Protein AF-A0AAV7J486-F1 (afdb_monomer_lite)

Organism: Cotesia glomerata (NCBI:txid32391)

pLDDT: mean 79.17, std 19.46, range [31.44, 98.06]

Radius of gyration: 24.14 Å; chains: 1; bounding box: 65×38×61 Å

Structure (mmCIF, N/CA/C/O backbone):
data_AF-A0AAV7J486-F1
#
_entry.id   AF-A0AAV7J486-F1
#
loop_
_atom_site.group_PDB
_atom_site.id
_atom_site.type_symbol
_atom_site.label_atom_id
_atom_site.label_alt_id
_atom_site.label_comp_id
_atom_site.label_asym_id
_atom_site.label_entity_id
_atom_site.label_seq_id
_atom_site.pdbx_PDB_ins_code
_atom_site.Cartn_x
_atom_site.Cartn_y
_atom_site.Cartn_z
_atom_site.occupancy
_atom_site.B_iso_or_equiv
_atom_site.auth_seq_id
_atom_site.auth_comp_id
_atom_site.auth_asym_id
_atom_site.auth_atom_id
_atom_site.pdbx_PDB_model_num
ATOM 1 N N . MET A 1 1 ? 10.689 -6.286 -22.532 1.00 45.81 1 MET A N 1
ATOM 2 C CA . MET A 1 1 ? 9.751 -7.366 -22.917 1.00 45.81 1 MET A CA 1
ATOM 3 C C . MET A 1 1 ? 9.543 -7.417 -24.429 1.00 45.81 1 MET A C 1
ATOM 5 O O . MET A 1 1 ? 9.968 -8.374 -25.052 1.00 45.81 1 MET A O 1
ATOM 9 N N . VAL A 1 2 ? 9.017 -6.353 -25.036 1.00 49.34 2 VAL A N 1
ATOM 10 C CA . VAL A 1 2 ? 8.688 -6.287 -26.475 1.00 49.34 2 VAL A CA 1
ATOM 11 C C . VAL A 1 2 ? 9.901 -6.436 -27.407 1.00 49.34 2 VAL A C 1
ATOM 13 O O . VAL A 1 2 ? 9.894 -7.271 -28.302 1.00 49.34 2 VAL A O 1
ATOM 16 N N . LYS A 1 3 ? 10.995 -5.711 -27.138 1.00 48.91 3 LYS A N 1
ATOM 17 C CA . LYS A 1 3 ? 12.246 -5.808 -27.917 1.00 48.91 3 LYS A CA 1
ATOM 18 C C . LYS A 1 3 ? 12.881 -7.207 -27.915 1.00 48.91 3 LYS A C 1
ATOM 20 O O . LYS A 1 3 ? 13.601 -7.548 -28.844 1.00 48.91 3 LYS A O 1
ATOM 25 N N . ARG A 1 4 ? 12.616 -8.008 -26.876 1.00 39.09 4 ARG A N 1
ATOM 26 C CA . ARG A 1 4 ? 13.181 -9.353 -26.706 1.00 39.09 4 ARG A CA 1
ATOM 27 C C . ARG A 1 4 ? 12.494 -10.359 -27.630 1.00 39.09 4 ARG A C 1
ATOM 29 O O . ARG A 1 4 ? 13.163 -11.068 -28.363 1.00 39.09 4 ARG A O 1
ATOM 36 N N . ILE A 1 5 ? 11.168 -10.301 -27.706 1.00 49.50 5 ILE A N 1
ATOM 37 C CA . ILE A 1 5 ? 10.374 -11.161 -28.594 1.00 49.50 5 ILE A CA 1
ATOM 38 C C . ILE A 1 5 ? 10.615 -10.816 -30.079 1.00 49.50 5 ILE A C 1
ATOM 40 O O . ILE A 1 5 ? 10.606 -11.704 -30.927 1.00 49.50 5 ILE A O 1
ATOM 44 N N . LYS A 1 6 ? 10.923 -9.547 -30.386 1.00 50.38 6 LYS A N 1
ATOM 45 C CA . LYS A 1 6 ? 11.278 -9.085 -31.739 1.00 50.38 6 LYS A CA 1
ATOM 46 C C . LYS A 1 6 ? 12.654 -9.551 -32.231 1.00 50.38 6 LYS A C 1
ATOM 48 O O . LYS A 1 6 ? 12.885 -9.610 -33.430 1.00 50.38 6 LYS A O 1
ATOM 53 N N . LYS A 1 7 ? 13.579 -9.847 -31.315 1.00 45.91 7 LYS A N 1
ATOM 54 C CA . LYS A 1 7 ? 14.924 -10.333 -31.656 1.00 45.91 7 LYS A CA 1
ATOM 55 C C . LYS A 1 7 ? 14.903 -11.820 -32.021 1.00 45.91 7 LYS A C 1
ATOM 57 O O . LYS A 1 7 ? 15.567 -12.213 -32.970 1.00 45.91 7 LYS A O 1
ATOM 62 N N . ASP A 1 8 ? 14.091 -12.601 -31.309 1.00 43.91 8 ASP A N 1
ATOM 63 C CA . ASP A 1 8 ? 13.901 -14.035 -31.563 1.00 43.91 8 ASP A CA 1
ATOM 64 C C . ASP A 1 8 ? 12.971 -14.295 -32.762 1.00 43.91 8 ASP A C 1
ATOM 66 O O . ASP A 1 8 ? 13.015 -15.357 -33.374 1.00 43.91 8 ASP A O 1
ATOM 70 N N 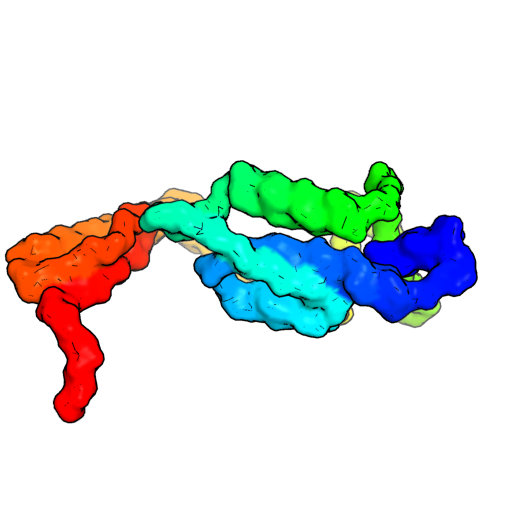. ASN A 1 9 ? 12.148 -13.308 -33.133 1.00 56.88 9 ASN A N 1
ATOM 71 C CA . ASN A 1 9 ? 11.289 -13.341 -34.314 1.00 56.88 9 ASN A CA 1
ATOM 72 C C . ASN A 1 9 ? 11.338 -11.980 -35.045 1.00 56.88 9 ASN A C 1
ATOM 74 O O . ASN A 1 9 ? 10.495 -11.119 -34.768 1.00 56.88 9 ASN A O 1
ATOM 78 N N . PRO A 1 10 ? 12.278 -11.771 -35.994 1.00 59.12 10 PRO A N 1
ATOM 79 C CA . PRO A 1 10 ? 12.516 -10.473 -36.647 1.00 59.12 10 PRO A CA 1
ATOM 80 C C . PRO A 1 10 ? 11.299 -9.900 -37.384 1.00 59.12 10 PRO A C 1
ATOM 82 O O . PRO A 1 10 ? 11.145 -8.685 -37.488 1.00 59.12 10 PRO A O 1
ATOM 85 N N . ASN A 1 11 ? 10.414 -10.783 -37.858 1.00 60.19 11 ASN A N 1
ATOM 86 C CA . ASN A 1 11 ? 9.207 -10.426 -38.607 1.00 60.19 11 ASN A CA 1
ATOM 87 C C . ASN A 1 11 ? 7.998 -10.119 -37.704 1.00 60.19 11 ASN A C 1
ATOM 89 O O . ASN A 1 11 ? 6.930 -9.773 -38.206 1.00 60.19 11 ASN A O 1
ATOM 93 N N . MET A 1 12 ? 8.119 -10.278 -36.381 1.00 55.38 12 MET A N 1
ATOM 94 C CA . MET A 1 12 ? 6.992 -10.108 -35.467 1.00 55.38 12 MET A CA 1
ATOM 95 C C . MET A 1 12 ? 6.812 -8.627 -35.098 1.00 55.38 12 MET A C 1
ATOM 97 O O . MET A 1 12 ? 7.734 -7.963 -34.621 1.00 55.38 12 MET A O 1
ATOM 101 N N . ASN A 1 13 ? 5.608 -8.094 -35.317 1.00 66.25 13 ASN A N 1
ATOM 102 C CA . ASN A 1 13 ? 5.286 -6.702 -34.998 1.00 66.25 13 ASN A CA 1
ATOM 103 C C . ASN A 1 13 ? 5.278 -6.475 -33.467 1.00 66.25 13 ASN A C 1
ATOM 105 O O . ASN A 1 13 ? 4.757 -7.292 -32.711 1.00 66.25 13 ASN A O 1
ATOM 109 N N . GLU A 1 14 ? 5.823 -5.348 -32.993 1.00 63.00 14 GLU A N 1
ATOM 110 C CA . GLU A 1 14 ? 5.830 -4.979 -31.564 1.00 63.00 14 GLU A CA 1
ATOM 111 C C . GLU A 1 14 ? 4.432 -4.850 -30.982 1.00 63.00 14 GLU A C 1
ATOM 113 O O . GLU A 1 14 ? 4.214 -5.177 -29.816 1.00 63.00 14 GLU A O 1
ATOM 118 N N . GLU A 1 15 ? 3.488 -4.388 -31.793 1.00 63.91 15 GLU A N 1
ATOM 119 C CA . GLU A 1 15 ? 2.088 -4.263 -31.402 1.00 63.91 15 GLU A CA 1
ATOM 120 C C . GLU A 1 15 ? 1.469 -5.632 -31.138 1.00 63.91 15 GLU A C 1
ATOM 122 O O . GLU A 1 15 ? 0.797 -5.806 -30.125 1.00 63.91 15 GLU A O 1
ATOM 127 N N . LEU A 1 16 ? 1.801 -6.626 -31.971 1.00 65.12 16 LEU A N 1
ATOM 128 C CA . LEU A 1 16 ? 1.375 -8.015 -31.792 1.00 65.12 16 LEU A CA 1
ATOM 129 C C . LEU A 1 16 ? 1.989 -8.643 -30.535 1.00 65.12 16 LEU A C 1
ATOM 131 O O . LEU A 1 16 ? 1.462 -9.601 -29.989 1.00 65.12 16 LEU A O 1
ATOM 135 N N . ILE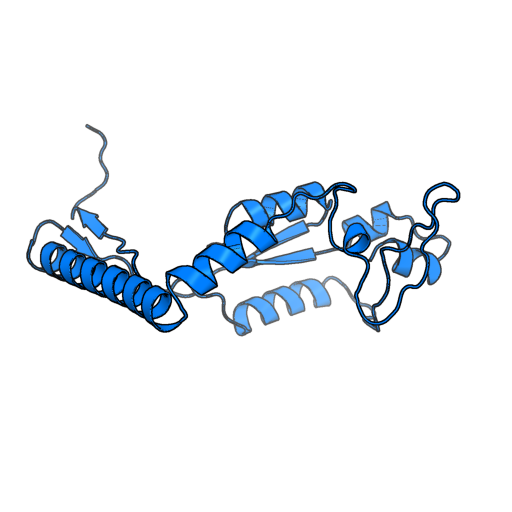 A 1 17 ? 3.126 -8.133 -30.070 1.00 64.44 17 ILE A N 1
ATOM 136 C CA . ILE A 1 17 ? 3.767 -8.602 -28.844 1.00 64.44 17 ILE A CA 1
ATOM 137 C C . ILE A 1 17 ? 3.129 -7.942 -27.622 1.00 64.44 17 ILE A C 1
ATOM 139 O O . ILE A 1 17 ? 2.842 -8.619 -26.642 1.00 64.44 17 ILE A O 1
ATOM 143 N N . LYS A 1 18 ? 2.891 -6.627 -27.664 1.00 64.62 18 LYS A N 1
ATOM 144 C CA . LYS A 1 18 ? 2.221 -5.892 -26.579 1.00 64.62 18 LYS A CA 1
ATOM 145 C C . LYS A 1 18 ? 0.787 -6.364 -26.379 1.00 64.62 18 LYS A C 1
ATOM 147 O O . LYS A 1 18 ? 0.377 -6.561 -25.240 1.00 64.62 18 LYS A O 1
ATOM 152 N N . SER A 1 19 ? 0.071 -6.646 -27.470 1.00 67.19 19 SER A N 1
ATOM 153 C CA . SER A 1 19 ? -1.286 -7.202 -27.427 1.00 67.19 19 SER A CA 1
ATOM 154 C C . SER A 1 19 ? -1.344 -8.569 -26.746 1.00 67.19 19 SER A C 1
ATOM 156 O O . SER A 1 19 ? -2.414 -9.009 -26.336 1.00 67.19 19 SER A O 1
ATOM 158 N N . LYS A 1 20 ? -0.193 -9.242 -26.641 1.00 70.94 20 LYS A N 1
ATOM 159 C CA . LYS A 1 20 ? -0.042 -10.560 -26.041 1.00 70.94 20 LYS A CA 1
ATOM 160 C C . LYS A 1 20 ? 0.293 -10.548 -24.552 1.00 70.94 20 LYS A C 1
ATOM 162 O O . LYS A 1 20 ? 0.307 -11.597 -23.917 1.00 70.94 20 LYS A O 1
ATOM 167 N N . LEU A 1 21 ? 0.563 -9.377 -23.985 1.00 75.00 21 LEU A N 1
ATOM 168 C CA . LEU A 1 21 ? 0.942 -9.252 -22.588 1.00 75.00 21 LEU A CA 1
ATOM 169 C C . LEU A 1 21 ? -0.284 -9.122 -21.694 1.00 75.00 21 LEU A C 1
ATOM 171 O O . LEU A 1 21 ? -1.086 -8.195 -21.839 1.00 75.00 21 LEU A O 1
ATOM 175 N N . VAL A 1 22 ? -0.365 -10.022 -20.720 1.00 82.06 22 VAL A N 1
ATOM 176 C CA . VAL A 1 22 ? -1.347 -9.977 -19.642 1.00 82.06 22 VAL A CA 1
ATOM 177 C C . VAL A 1 22 ? -0.607 -9.844 -18.318 1.00 82.06 22 VAL A C 1
ATOM 179 O O . VAL A 1 22 ? 0.399 -10.511 -18.081 1.00 82.06 22 VAL A O 1
ATOM 182 N N . ALA A 1 23 ? -1.098 -8.958 -17.463 1.00 85.62 23 ALA A N 1
ATOM 183 C CA . ALA A 1 23 ? -0.662 -8.819 -16.086 1.00 85.62 23 ALA A CA 1
ATOM 184 C C . ALA A 1 23 ? -1.862 -8.985 -15.152 1.00 85.62 23 ALA A C 1
ATOM 186 O O . ALA A 1 23 ? -2.985 -8.597 -15.476 1.00 85.62 23 ALA A O 1
ATOM 187 N N . TYR A 1 24 ? -1.608 -9.565 -13.984 1.00 88.62 24 TYR A N 1
ATOM 188 C CA . TYR A 1 24 ? -2.632 -9.919 -13.009 1.00 88.62 24 TYR A CA 1
ATOM 189 C C . TYR A 1 24 ? -2.431 -9.117 -11.736 1.00 88.62 24 TYR A C 1
ATOM 191 O O . TYR A 1 24 ? -1.302 -8.852 -11.318 1.00 88.62 24 TYR A O 1
ATOM 199 N N . THR A 1 25 ? -3.529 -8.734 -11.104 1.00 93.25 25 THR A N 1
ATOM 200 C CA . THR A 1 25 ? -3.502 -8.026 -9.831 1.00 93.25 25 THR A CA 1
ATOM 201 C C . THR A 1 25 ? -4.772 -8.309 -9.037 1.00 93.25 25 THR A C 1
ATOM 203 O O . THR A 1 25 ? -5.741 -8.830 -9.580 1.00 93.25 25 THR A O 1
ATOM 206 N N . SER A 1 26 ? -4.773 -7.998 -7.743 1.00 95.50 26 SER A N 1
ATOM 207 C CA . SER A 1 26 ? -5.962 -8.144 -6.898 1.00 95.50 26 SER A CA 1
ATOM 208 C C . SER A 1 26 ? -7.015 -7.100 -7.271 1.00 95.50 26 SER A C 1
ATOM 210 O O . SER A 1 26 ? -6.655 -5.953 -7.540 1.00 95.50 26 SER A O 1
ATOM 212 N N . SER A 1 27 ? -8.299 -7.456 -7.211 1.00 93.81 27 SER A N 1
ATOM 213 C CA . SER A 1 27 ? -9.422 -6.515 -7.328 1.00 93.81 27 SER A CA 1
ATOM 214 C C . SER A 1 27 ? -9.433 -5.419 -6.254 1.00 93.81 27 SER A C 1
ATOM 216 O O . SER A 1 27 ? -10.088 -4.401 -6.437 1.00 93.81 27 SER A O 1
ATOM 218 N N . GLN A 1 28 ? -8.680 -5.596 -5.165 1.00 93.75 28 GLN A N 1
ATOM 219 C CA . GLN A 1 28 ? -8.499 -4.614 -4.087 1.00 93.75 28 GLN A CA 1
ATOM 220 C C . GLN A 1 28 ? -7.241 -3.746 -4.265 1.00 93.75 28 GLN A C 1
ATOM 222 O O . GLN A 1 28 ? -6.851 -2.999 -3.366 1.00 93.75 28 GLN A O 1
ATOM 227 N N . SER A 1 29 ? -6.546 -3.866 -5.399 1.00 93.00 29 SER A N 1
ATOM 228 C CA . SER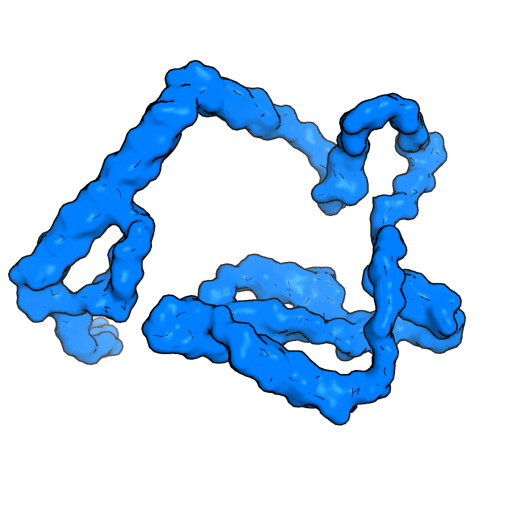 A 1 29 ? -5.316 -3.112 -5.645 1.00 93.00 29 SER A CA 1
ATOM 229 C C . SER A 1 29 ? -5.606 -1.640 -5.912 1.00 93.00 29 SER A C 1
ATOM 231 O O . SER A 1 29 ? -6.657 -1.262 -6.419 1.00 93.00 29 SER A O 1
ATOM 233 N N . ASN A 1 30 ? -4.636 -0.780 -5.602 1.00 94.62 30 ASN A N 1
ATOM 234 C CA . ASN A 1 30 ? -4.756 0.644 -5.893 1.00 94.62 30 ASN A CA 1
ATOM 235 C C . ASN A 1 30 ? -4.880 0.881 -7.411 1.00 94.62 30 ASN A C 1
ATOM 237 O O . ASN A 1 30 ? -4.141 0.288 -8.197 1.00 94.62 30 ASN A O 1
ATOM 241 N N . SER A 1 31 ? -5.726 1.839 -7.801 1.00 94.38 31 SER A N 1
ATOM 242 C CA . SER A 1 31 ? -5.884 2.332 -9.181 1.00 94.38 31 SER A CA 1
ATOM 243 C C . SER A 1 31 ? -4.571 2.655 -9.919 1.00 94.38 31 SER A C 1
ATOM 245 O O . SER A 1 31 ? -4.531 2.658 -11.150 1.00 94.38 31 SER A O 1
ATOM 247 N N . SER A 1 32 ? -3.475 2.933 -9.201 1.00 93.19 32 SER A N 1
ATOM 248 C CA . SER A 1 32 ? -2.148 3.129 -9.795 1.00 93.19 32 SER A CA 1
ATOM 249 C C . SER A 1 32 ? -1.672 1.923 -10.609 1.00 93.19 32 SER A C 1
ATOM 251 O O . SER A 1 32 ? -0.962 2.105 -11.597 1.00 93.19 32 SER A O 1
ATOM 253 N N . VAL A 1 33 ? -2.090 0.711 -10.240 1.00 90.25 33 VAL A N 1
ATOM 254 C CA . VAL A 1 33 ? -1.736 -0.531 -10.934 1.00 90.25 33 VAL A CA 1
ATOM 255 C C . VAL A 1 33 ? -2.440 -0.621 -12.289 1.00 90.25 33 VAL A C 1
ATOM 257 O O . VAL A 1 33 ? -1.804 -0.926 -13.297 1.00 90.25 33 VAL A O 1
ATOM 260 N N . GLU A 1 34 ? -3.724 -0.270 -12.351 1.00 87.94 34 GLU A N 1
ATOM 261 C CA . GLU A 1 34 ? -4.471 -0.201 -13.612 1.00 87.94 34 GLU A CA 1
ATOM 262 C C . GLU A 1 34 ? -3.919 0.889 -14.535 1.00 87.94 34 GLU A C 1
ATOM 264 O O . GLU A 1 34 ? -3.698 0.653 -15.725 1.00 87.94 34 GLU A O 1
ATOM 269 N N . LYS A 1 35 ? -3.596 2.062 -13.973 1.00 89.94 35 LYS A N 1
ATOM 270 C CA . LYS A 1 35 ? -2.943 3.153 -14.714 1.00 89.94 35 LYS A CA 1
ATOM 271 C C . LYS A 1 35 ? -1.593 2.727 -15.286 1.00 89.94 35 LYS A C 1
ATOM 273 O O . LYS A 1 35 ? -1.274 3.094 -16.414 1.00 89.94 35 LYS A O 1
ATOM 278 N N . ALA A 1 36 ? -0.807 1.949 -14.541 1.00 86.31 36 ALA A N 1
ATOM 279 C CA . ALA A 1 36 ? 0.459 1.414 -15.033 1.00 86.31 36 ALA A CA 1
ATOM 280 C C . ALA A 1 36 ? 0.249 0.469 -16.225 1.00 86.31 36 ALA A C 1
ATOM 282 O O . ALA A 1 36 ? 0.981 0.565 -17.209 1.00 86.31 36 ALA A O 1
ATOM 283 N N . GLY A 1 37 ? -0.777 -0.383 -16.177 1.00 80.62 37 GLY A N 1
ATOM 284 C CA . GLY A 1 37 ? -1.159 -1.232 -17.304 1.00 80.62 37 GLY A CA 1
ATOM 285 C C . GLY A 1 37 ? -1.572 -0.441 -18.541 1.00 80.62 37 GLY A C 1
ATOM 286 O O . GLY A 1 37 ? -1.080 -0.710 -19.636 1.00 80.62 37 GLY A O 1
ATOM 287 N N . PHE A 1 38 ? -2.397 0.592 -18.356 1.00 81.38 38 PHE A N 1
ATOM 288 C CA . PHE A 1 38 ? -2.809 1.496 -19.429 1.00 81.38 38 PHE A CA 1
ATOM 289 C C . PHE A 1 38 ? -1.607 2.197 -20.084 1.00 81.38 38 PHE A C 1
ATOM 291 O O . PHE A 1 38 ? -1.428 2.113 -21.299 1.00 81.38 38 PHE A O 1
ATOM 298 N N . LEU A 1 39 ? -0.730 2.815 -19.283 1.00 82.38 39 LEU A N 1
ATOM 299 C CA . LEU A 1 39 ? 0.491 3.474 -19.769 1.00 82.38 39 LEU A CA 1
ATOM 300 C C . LEU A 1 39 ? 1.474 2.489 -20.420 1.00 82.38 39 LEU A C 1
ATOM 302 O O . LEU A 1 39 ? 2.201 2.855 -21.342 1.00 82.38 39 LEU A O 1
ATOM 306 N N . GLY A 1 40 ? 1.495 1.241 -19.950 1.00 78.19 40 GLY A N 1
ATOM 307 C CA . GLY A 1 40 ? 2.300 0.157 -20.508 1.00 78.19 40 GLY A CA 1
ATOM 308 C C . GLY A 1 40 ? 1.697 -0.508 -21.748 1.00 78.19 40 GLY A C 1
ATOM 309 O O . GLY A 1 40 ? 2.363 -1.354 -22.345 1.00 78.19 40 GLY A O 1
ATOM 310 N N . SER A 1 41 ? 0.466 -0.150 -22.137 1.00 76.62 41 SER A N 1
ATOM 311 C CA . SER A 1 41 ? -0.319 -0.837 -23.175 1.00 76.62 41 SER A CA 1
ATOM 312 C C . SER A 1 41 ? -0.415 -2.351 -22.937 1.00 76.62 41 SER A C 1
ATOM 314 O O . SER A 1 41 ? -0.291 -3.146 -23.867 1.00 76.62 41 SER A O 1
ATOM 316 N N . MET A 1 42 ? -0.589 -2.750 -21.677 1.00 74.88 42 MET A N 1
ATOM 317 C CA . MET A 1 42 ? -0.707 -4.141 -21.243 1.00 74.88 42 MET A CA 1
ATOM 318 C C . MET A 1 42 ? -2.113 -4.403 -20.716 1.00 74.88 42 MET A C 1
ATOM 320 O O . MET A 1 42 ? -2.696 -3.566 -20.022 1.00 74.88 42 MET A O 1
ATOM 324 N N . ARG A 1 43 ? -2.653 -5.589 -21.003 1.00 77.81 43 ARG A N 1
ATOM 325 C CA . ARG A 1 43 ? -3.945 -5.993 -20.453 1.00 77.81 43 ARG A CA 1
ATOM 326 C C . ARG A 1 43 ? -3.789 -6.288 -18.965 1.00 77.81 43 ARG A C 1
ATOM 328 O O . ARG A 1 43 ? -3.068 -7.211 -18.597 1.00 77.81 43 ARG A O 1
ATOM 335 N N . MET A 1 44 ? -4.496 -5.538 -18.126 1.00 83.06 44 MET A N 1
ATOM 336 C CA . MET A 1 44 ? -4.579 -5.806 -16.691 1.00 83.06 44 MET A CA 1
ATOM 337 C C . MET A 1 44 ? -5.828 -6.622 -16.384 1.00 83.06 44 MET A C 1
ATOM 339 O O . MET A 1 44 ? -6.927 -6.247 -16.790 1.00 83.06 44 MET A O 1
ATOM 343 N N . LYS A 1 45 ? -5.664 -7.723 -15.654 1.00 88.12 45 LYS A N 1
ATOM 344 C CA . LYS A 1 45 ? -6.764 -8.519 -15.111 1.00 88.12 45 LYS A CA 1
ATOM 345 C C . LYS A 1 45 ? -6.816 -8.375 -13.597 1.00 88.12 45 LYS A C 1
ATOM 347 O O . LYS A 1 45 ? -5.848 -8.684 -12.902 1.00 88.12 45 LYS A O 1
ATOM 352 N N . LEU A 1 46 ? -7.963 -7.912 -13.115 1.00 92.06 46 LEU A N 1
ATOM 353 C CA . LEU A 1 46 ? -8.300 -7.833 -11.699 1.00 92.06 46 LEU A CA 1
ATOM 354 C C . LEU A 1 46 ? -8.883 -9.182 -11.276 1.00 92.06 46 LEU A C 1
ATOM 356 O O . LEU A 1 46 ? -9.898 -9.622 -11.812 1.00 92.06 46 LEU A O 1
ATOM 360 N N . LEU A 1 47 ? -8.210 -9.852 -10.351 1.00 94.56 47 LEU A N 1
ATOM 361 C CA . LEU A 1 47 ? -8.586 -11.162 -9.841 1.00 94.56 47 LEU A CA 1
ATOM 362 C C . LEU A 1 47 ? -9.386 -11.025 -8.550 1.00 94.56 47 LEU A C 1
ATOM 364 O O . LEU A 1 47 ? -9.117 -10.139 -7.736 1.00 94.56 47 LEU A O 1
ATOM 368 N N . ALA A 1 48 ? -10.354 -11.920 -8.366 1.00 95.50 48 ALA A N 1
ATOM 369 C CA . ALA A 1 48 ? -11.150 -11.975 -7.151 1.00 95.50 48 ALA A CA 1
ATOM 370 C C . ALA A 1 48 ? -10.274 -12.273 -5.923 1.00 95.50 48 ALA A C 1
ATOM 372 O O . ALA A 1 48 ? -9.242 -12.942 -6.010 1.00 95.50 48 ALA A O 1
ATOM 373 N N . VAL A 1 49 ? -10.706 -11.758 -4.779 1.00 95.00 49 VAL A N 1
ATOM 374 C CA . VAL A 1 49 ? -10.068 -11.961 -3.477 1.00 95.00 49 VAL A CA 1
ATOM 375 C C . VAL A 1 49 ? -10.948 -12.836 -2.597 1.00 95.00 49 VAL A C 1
ATOM 377 O O . VAL A 1 49 ? -12.147 -12.958 -2.846 1.00 95.00 49 VAL A O 1
ATOM 380 N N . ASP A 1 50 ? -10.350 -13.437 -1.573 1.00 93.44 50 ASP A N 1
ATOM 381 C CA . ASP A 1 50 ? -11.100 -14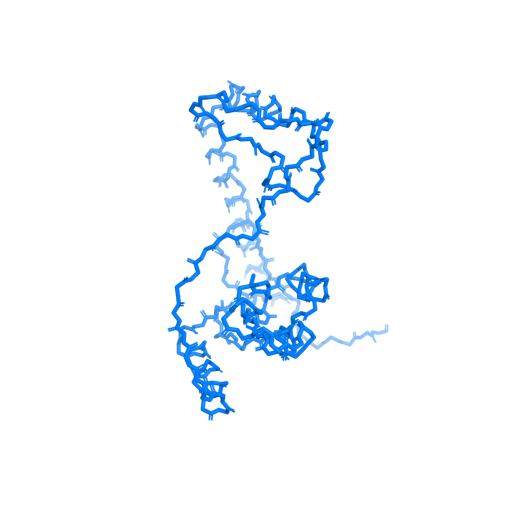.123 -0.525 1.00 93.44 50 ASP A CA 1
ATOM 382 C C . ASP A 1 50 ? -11.857 -13.133 0.386 1.00 93.44 50 ASP A C 1
ATOM 384 O O . ASP A 1 50 ? -11.748 -11.912 0.254 1.00 93.44 50 ASP A O 1
ATOM 388 N N . GLU A 1 51 ? -12.622 -13.665 1.342 1.00 90.25 51 GLU A N 1
ATOM 389 C CA . GLU A 1 51 ? -13.392 -12.879 2.321 1.00 90.25 51 GLU A CA 1
ATOM 390 C C . GLU A 1 51 ? -12.516 -11.965 3.196 1.00 90.25 51 GLU A C 1
ATOM 392 O O . GLU A 1 51 ? -13.002 -10.991 3.766 1.00 90.25 51 GLU A O 1
ATOM 397 N N . LYS A 1 52 ? -11.208 -12.244 3.284 1.00 90.00 52 LYS A N 1
ATOM 398 C CA . LYS A 1 52 ? -10.224 -11.412 3.990 1.00 90.00 52 LYS A CA 1
ATOM 399 C C . LYS A 1 52 ? -9.592 -10.361 3.078 1.00 90.00 52 LYS A C 1
ATOM 401 O O . LYS A 1 52 ? -8.571 -9.770 3.435 1.00 90.00 52 LYS A O 1
ATOM 406 N N . CYS A 1 53 ? -10.171 -10.139 1.899 1.00 90.56 53 CYS A N 1
ATOM 407 C CA . CYS A 1 53 ? -9.667 -9.239 0.872 1.00 90.56 53 CYS A CA 1
ATOM 408 C C . CYS A 1 53 ? -8.249 -9.598 0.384 1.00 90.56 53 CYS A C 1
ATOM 410 O O . CYS A 1 53 ? -7.506 -8.729 -0.078 1.00 90.56 53 CYS A O 1
ATOM 412 N N . SER A 1 54 ? -7.857 -10.875 0.465 1.00 93.12 54 SER A N 1
ATOM 413 C CA . SER A 1 54 ? -6.546 -11.370 0.048 1.00 93.12 54 SER A CA 1
ATOM 414 C C . SER A 1 54 ? -6.622 -12.137 -1.272 1.00 93.12 54 SER A C 1
ATOM 416 O O . SER A 1 54 ? -7.486 -12.991 -1.474 1.00 93.12 54 SER A O 1
ATOM 418 N N . LEU A 1 55 ? -5.691 -11.865 -2.189 1.00 94.19 55 LEU A N 1
ATOM 419 C CA . LEU A 1 55 ? -5.566 -12.640 -3.425 1.00 94.19 55 LEU A CA 1
ATOM 420 C C . LEU A 1 55 ? -4.840 -13.957 -3.142 1.00 94.19 55 LEU A C 1
ATOM 422 O O . LEU A 1 55 ? -3.747 -13.966 -2.572 1.00 94.19 55 LEU A O 1
ATOM 426 N N . ARG A 1 56 ? -5.427 -15.074 -3.575 1.00 95.12 56 ARG A N 1
ATOM 427 C CA . ARG A 1 56 ? -4.895 -16.415 -3.318 1.00 95.12 56 ARG A CA 1
ATOM 428 C C . ARG A 1 56 ? -4.183 -16.996 -4.529 1.00 95.12 56 ARG A C 1
ATOM 430 O O . ARG A 1 56 ? -4.553 -16.751 -5.673 1.00 95.12 56 ARG A O 1
ATOM 437 N N . GLY A 1 57 ? -3.171 -17.819 -4.244 1.00 91.75 57 GLY A N 1
ATOM 438 C CA . GLY A 1 57 ? -2.383 -18.501 -5.269 1.00 91.75 57 GLY A CA 1
ATOM 439 C C . GLY A 1 57 ? -3.228 -19.385 -6.187 1.00 91.75 57 GLY A C 1
ATOM 440 O O . GLY A 1 57 ? -2.970 -19.395 -7.379 1.00 91.75 57 GLY A O 1
ATOM 441 N N . ALA A 1 58 ? -4.268 -20.043 -5.663 1.00 92.00 58 ALA A N 1
ATOM 442 C CA . ALA A 1 58 ? -5.187 -20.854 -6.467 1.00 92.00 58 ALA A CA 1
ATOM 443 C C . ALA A 1 58 ? -5.925 -20.017 -7.527 1.00 92.00 58 ALA A C 1
ATOM 445 O O . ALA A 1 58 ? -5.909 -20.371 -8.697 1.00 92.00 58 ALA A O 1
ATOM 446 N N . THR A 1 59 ? -6.476 -18.861 -7.142 1.00 92.06 59 THR A N 1
ATOM 447 C CA . THR A 1 59 ? -7.156 -17.933 -8.063 1.00 92.06 59 THR A CA 1
ATOM 448 C C . THR A 1 59 ? -6.207 -17.377 -9.123 1.00 92.06 59 THR A C 1
ATOM 450 O O . THR A 1 59 ? -6.583 -17.207 -10.281 1.00 92.06 59 THR A O 1
ATOM 453 N N . LEU A 1 60 ? -4.961 -17.085 -8.737 1.00 89.88 60 LEU A N 1
ATOM 454 C CA . LEU A 1 60 ? -3.936 -16.650 -9.682 1.00 89.88 60 LEU A CA 1
ATOM 455 C C . LEU A 1 60 ? -3.538 -17.776 -10.642 1.00 89.88 60 LEU A C 1
ATOM 457 O O . LEU A 1 60 ? -3.408 -17.525 -11.836 1.00 89.88 60 LEU A O 1
ATOM 461 N N . LEU A 1 61 ? -3.350 -18.991 -10.129 1.00 86.31 61 LEU A N 1
ATOM 462 C CA . LEU A 1 61 ? -2.983 -20.157 -10.923 1.00 86.31 61 LEU A CA 1
ATOM 463 C C . LEU A 1 61 ? -4.073 -20.480 -11.942 1.00 86.31 61 LEU A C 1
ATOM 465 O O . LEU A 1 61 ? -3.762 -20.566 -13.118 1.00 86.31 61 LEU A O 1
ATOM 469 N N . GLU A 1 62 ? -5.336 -20.536 -11.522 1.00 89.75 62 GLU A N 1
ATOM 470 C CA . GLU A 1 62 ? -6.479 -20.761 -12.412 1.00 89.75 62 GLU A CA 1
ATOM 471 C C . GLU A 1 62 ? -6.556 -19.694 -13.515 1.00 89.75 62 GLU A C 1
ATOM 473 O O . GLU A 1 62 ? -6.771 -20.005 -14.686 1.00 89.75 62 GLU A O 1
ATOM 478 N N . ALA A 1 63 ? -6.334 -18.419 -13.171 1.00 86.75 63 ALA A N 1
ATOM 479 C CA . ALA A 1 63 ? -6.317 -17.340 -14.154 1.00 86.75 63 ALA A CA 1
ATOM 480 C C . ALA A 1 63 ? -5.164 -17.485 -15.160 1.00 86.75 63 ALA A C 1
ATOM 482 O O . ALA A 1 63 ? -5.361 -17.241 -16.351 1.00 86.75 63 ALA A O 1
ATOM 483 N N . ILE A 1 64 ? -3.983 -17.891 -14.683 1.00 85.12 64 ILE A N 1
ATOM 484 C CA . ILE A 1 64 ? -2.811 -18.155 -15.519 1.00 85.12 64 ILE A CA 1
ATOM 485 C C . ILE A 1 64 ? -3.056 -19.372 -16.409 1.00 85.12 64 ILE A C 1
ATOM 487 O O . ILE A 1 64 ? -2.815 -19.273 -17.602 1.00 85.12 64 ILE A O 1
ATOM 491 N N . GLU A 1 65 ? -3.548 -20.487 -15.873 1.00 85.25 65 GLU A N 1
ATOM 492 C CA . GLU A 1 65 ? -3.856 -21.711 -16.622 1.00 85.25 65 GLU A CA 1
ATOM 493 C C . GLU A 1 65 ? -4.898 -21.440 -17.701 1.00 85.25 65 GLU A C 1
ATOM 495 O O . GLU A 1 65 ? -4.679 -21.778 -18.856 1.00 85.25 65 GLU A O 1
ATOM 500 N N . LYS A 1 66 ? -5.968 -20.709 -17.378 1.00 83.81 66 LYS A N 1
ATOM 501 C CA . LYS A 1 66 ? -6.981 -20.298 -18.356 1.00 83.81 66 LYS A CA 1
ATOM 502 C C . LYS A 1 66 ? -6.401 -19.448 -19.487 1.00 83.81 66 LYS A C 1
ATOM 504 O O . LYS A 1 66 ? -6.813 -19.585 -20.639 1.00 83.81 66 LYS A O 1
ATOM 509 N N . ASP A 1 67 ? -5.471 -18.553 -19.165 1.00 81.38 67 ASP A N 1
ATOM 510 C CA . ASP A 1 67 ? -4.797 -17.737 -20.172 1.00 81.38 67 ASP A CA 1
ATOM 511 C C . ASP A 1 67 ? -3.738 -18.528 -20.947 1.00 81.38 67 ASP A C 1
ATOM 513 O O . ASP A 1 67 ? -3.594 -18.291 -22.140 1.00 81.38 67 ASP A O 1
ATOM 517 N N . LEU A 1 68 ? -3.054 -19.492 -20.328 1.00 75.44 68 LEU A N 1
ATOM 518 C CA . LEU A 1 68 ? -2.080 -20.383 -20.966 1.00 75.44 68 LEU A CA 1
ATOM 519 C C . LEU A 1 68 ? -2.742 -21.423 -21.878 1.00 75.44 68 LEU A C 1
ATOM 521 O O . LEU A 1 68 ? -2.232 -21.668 -22.967 1.00 75.44 68 LEU A O 1
ATOM 525 N N . ASP A 1 69 ? -3.882 -21.993 -21.489 1.00 67.94 69 ASP A N 1
ATOM 526 C CA . ASP A 1 69 ? -4.662 -22.940 -22.299 1.00 67.94 69 ASP A CA 1
ATOM 527 C C . ASP A 1 69 ? -5.227 -22.266 -23.544 1.00 67.94 69 ASP A C 1
ATOM 529 O O . ASP A 1 69 ? -5.263 -22.843 -24.631 1.00 67.94 69 ASP A O 1
ATOM 533 N N . ALA A 1 70 ? -5.599 -20.994 -23.418 1.00 66.12 70 ALA A N 1
ATOM 534 C CA . ALA A 1 70 ? -5.942 -20.187 -24.572 1.00 66.12 70 ALA A CA 1
ATOM 535 C C . ALA A 1 70 ? -4.695 -19.797 -25.411 1.00 66.12 70 ALA A C 1
ATOM 537 O O . ALA A 1 70 ? -4.852 -19.326 -26.539 1.00 66.12 70 ALA A O 1
ATOM 538 N N . TRP A 1 71 ? -3.469 -19.950 -24.882 1.00 60.06 71 TRP A N 1
ATOM 539 C CA . TRP A 1 71 ? -2.229 -19.382 -25.430 1.00 60.06 71 TRP A CA 1
ATOM 540 C C . TRP A 1 71 ? -1.007 -20.308 -25.279 1.00 60.06 71 TRP A C 1
ATOM 542 O O . TRP A 1 71 ? -0.036 -20.003 -24.581 1.00 60.06 71 TRP A O 1
ATOM 552 N N . ILE A 1 72 ? -0.974 -21.423 -26.009 1.00 35.16 72 ILE A N 1
ATOM 553 C CA . ILE A 1 72 ? 0.269 -22.189 -26.183 1.00 35.16 72 ILE A CA 1
ATOM 554 C C . ILE A 1 72 ? 1.308 -21.310 -26.915 1.00 35.16 72 ILE A C 1
ATOM 556 O O . ILE A 1 72 ? 1.131 -21.007 -28.094 1.00 35.16 72 ILE A O 1
ATOM 560 N N . LYS A 1 73 ? 2.401 -20.908 -26.245 1.00 41.53 73 LYS A N 1
ATOM 561 C CA . LYS A 1 73 ? 3.767 -21.472 -26.400 1.00 41.53 73 LYS A CA 1
ATOM 562 C C . LYS A 1 73 ? 4.870 -20.544 -25.869 1.00 41.53 73 LYS A C 1
ATOM 564 O O . LYS A 1 73 ? 5.009 -19.393 -26.264 1.00 41.53 73 LYS A O 1
ATOM 569 N N . ASP A 1 74 ? 5.711 -21.196 -25.080 1.00 34.97 74 ASP A N 1
ATOM 570 C CA . ASP A 1 74 ? 7.105 -20.929 -24.741 1.00 34.97 74 ASP A CA 1
ATOM 571 C C . ASP A 1 74 ? 7.477 -19.687 -23.923 1.00 34.97 74 ASP A C 1
ATOM 573 O O . ASP A 1 74 ? 7.571 -18.544 -24.367 1.00 34.97 74 ASP A O 1
ATOM 577 N N . THR A 1 75 ? 7.813 -20.014 -22.680 1.00 44.12 75 THR A N 1
ATOM 578 C CA . THR A 1 75 ? 8.437 -19.161 -21.687 1.00 44.12 75 THR A CA 1
ATOM 579 C C . THR A 1 75 ? 9.878 -19.626 -21.570 1.00 44.12 75 THR A C 1
ATOM 581 O O . THR A 1 75 ? 10.103 -20.768 -21.176 1.00 44.12 75 THR A O 1
ATOM 584 N N . ARG A 1 76 ? 10.858 -18.762 -21.863 1.00 33.41 76 ARG A N 1
ATOM 585 C CA . ARG A 1 76 ? 12.196 -18.872 -21.260 1.00 33.41 76 ARG A CA 1
ATOM 586 C C . ARG A 1 76 ? 13.003 -17.569 -21.369 1.00 33.41 76 ARG A C 1
ATOM 588 O O . ARG A 1 76 ? 13.313 -17.074 -22.447 1.00 33.41 76 ARG A O 1
ATOM 595 N N . ASN A 1 77 ? 13.331 -17.032 -20.193 1.00 35.00 77 ASN A N 1
ATOM 596 C CA . ASN A 1 77 ? 14.612 -16.413 -19.802 1.00 35.00 77 ASN A CA 1
ATOM 597 C C . ASN A 1 77 ? 14.948 -14.973 -20.191 1.00 35.00 77 ASN A C 1
ATOM 599 O O . ASN A 1 77 ? 15.870 -14.685 -20.948 1.00 35.00 77 ASN A O 1
ATOM 603 N N . LEU A 1 78 ? 14.187 -14.083 -19.552 1.00 39.50 78 LEU A N 1
ATOM 604 C CA . LEU A 1 78 ? 14.387 -12.646 -19.383 1.00 39.50 78 LEU A CA 1
ATOM 605 C C . LEU A 1 78 ? 15.853 -12.278 -19.130 1.00 39.50 78 LEU A C 1
ATOM 607 O O . LEU A 1 78 ? 16.480 -12.893 -18.280 1.00 39.50 78 LEU A O 1
ATOM 611 N N . LEU A 1 79 ? 16.363 -11.230 -19.784 1.00 31.44 79 LEU A N 1
ATOM 612 C CA . LEU A 1 79 ? 16.808 -9.994 -19.122 1.00 31.44 79 LEU A CA 1
ATOM 613 C C . LEU A 1 79 ? 17.204 -8.909 -20.146 1.00 31.44 79 LEU A C 1
ATOM 615 O O . LEU A 1 79 ? 17.470 -9.205 -21.305 1.00 31.44 79 LEU A O 1
ATOM 619 N N . GLU A 1 80 ? 17.223 -7.668 -19.649 1.00 36.06 80 GLU A N 1
ATOM 620 C CA . GLU A 1 80 ? 17.724 -6.409 -20.238 1.00 36.06 80 GLU A CA 1
ATOM 621 C C . GLU A 1 80 ? 16.804 -5.627 -21.191 1.00 36.06 80 GLU A C 1
ATOM 623 O O . GLU A 1 80 ? 16.608 -5.945 -22.362 1.00 36.06 80 GLU A O 1
ATOM 628 N N . ALA A 1 81 ? 16.233 -4.534 -20.663 1.00 36.03 81 ALA A N 1
ATOM 629 C CA . ALA A 1 81 ? 15.344 -3.629 -21.396 1.00 36.03 81 ALA A CA 1
ATOM 630 C C . ALA A 1 81 ? 15.700 -2.136 -21.291 1.00 36.03 81 ALA A C 1
ATOM 632 O O . ALA A 1 81 ? 15.024 -1.330 -21.926 1.00 36.03 81 ALA A O 1
ATOM 633 N N . PHE A 1 82 ? 16.752 -1.740 -20.573 1.00 38.31 82 PHE A N 1
ATOM 634 C CA . PHE A 1 82 ? 17.109 -0.324 -20.456 1.00 38.31 82 PHE A CA 1
ATOM 635 C C . PHE A 1 82 ? 18.622 -0.123 -20.464 1.00 38.31 82 PHE A C 1
ATOM 637 O O . PHE A 1 82 ? 19.229 0.066 -19.419 1.00 38.31 82 PHE A O 1
ATOM 644 N N . CYS A 1 83 ? 19.220 -0.105 -21.655 1.00 38.78 83 CYS A N 1
ATOM 645 C CA . CYS A 1 83 ? 20.481 0.600 -21.850 1.00 38.78 83 CYS A CA 1
ATOM 646 C C . CYS A 1 83 ? 20.337 1.524 -23.061 1.00 38.78 83 CYS A C 1
ATOM 648 O O . CYS A 1 83 ? 20.051 1.081 -24.174 1.00 38.78 83 CYS A O 1
ATOM 650 N N . VAL A 1 84 ? 20.426 2.827 -22.806 1.00 45.72 84 VAL A N 1
ATOM 651 C CA . VAL A 1 84 ? 20.492 3.877 -23.824 1.00 45.72 84 VAL A CA 1
ATOM 652 C C . VAL A 1 84 ? 21.747 4.663 -23.498 1.00 45.72 84 VAL A C 1
ATOM 654 O O . VAL A 1 84 ? 21.718 5.523 -22.618 1.00 45.72 84 VAL A O 1
ATOM 657 N N . ASP A 1 85 ? 22.835 4.360 -24.194 1.00 47.78 85 ASP A N 1
ATOM 658 C CA . ASP A 1 85 ? 24.039 5.178 -24.138 1.00 47.78 85 ASP A CA 1
ATOM 659 C C . ASP A 1 85 ? 23.867 6.373 -25.076 1.00 47.78 85 ASP A C 1
ATOM 661 O O . ASP A 1 85 ? 23.636 6.225 -26.277 1.00 47.78 85 ASP A O 1
ATOM 665 N N . ARG A 1 86 ? 23.937 7.586 -24.517 1.00 54.94 86 ARG A N 1
ATOM 666 C CA . ARG A 1 86 ? 23.956 8.830 -25.296 1.00 54.94 86 ARG A CA 1
ATOM 667 C C . ARG A 1 86 ? 25.366 9.394 -25.326 1.00 54.94 86 ARG A C 1
ATOM 669 O O . ARG A 1 86 ? 25.994 9.546 -24.284 1.00 54.94 86 ARG A O 1
ATOM 676 N N . VAL A 1 87 ? 25.806 9.804 -26.514 1.00 60.78 87 VAL A N 1
ATOM 677 C CA . VAL A 1 87 ? 27.151 10.350 -26.787 1.00 60.78 87 VAL A CA 1
ATOM 678 C C . VAL A 1 87 ? 27.493 11.564 -25.910 1.00 60.78 87 VAL A C 1
ATOM 680 O O . VAL A 1 87 ? 28.630 11.720 -25.481 1.00 60.78 87 VAL A O 1
ATOM 683 N N . TYR A 1 88 ? 26.505 12.401 -25.588 1.00 66.38 88 TYR A N 1
ATOM 684 C CA . TYR A 1 88 ? 26.681 13.607 -24.771 1.00 66.38 88 TYR A CA 1
ATOM 685 C C . TYR A 1 88 ? 26.571 13.365 -23.256 1.00 66.38 88 TYR A C 1
ATOM 687 O O . TYR A 1 88 ? 26.699 14.300 -22.469 1.00 66.38 88 TYR A O 1
ATOM 695 N N . LEU A 1 89 ? 26.303 12.128 -22.829 1.00 59.19 89 LEU A N 1
ATOM 696 C CA . LEU A 1 89 ? 26.173 11.764 -21.420 1.00 59.19 89 LEU A CA 1
ATOM 697 C C . LEU A 1 89 ? 26.760 10.361 -21.169 1.00 59.19 89 LEU A C 1
ATOM 699 O O . LEU A 1 89 ? 26.040 9.479 -20.695 1.00 59.19 89 LEU A O 1
ATOM 703 N N . PRO A 1 90 ? 28.045 10.136 -21.505 1.00 59.69 90 PRO A N 1
ATOM 704 C CA . PRO A 1 90 ? 28.635 8.804 -21.493 1.00 59.69 90 PRO A CA 1
ATOM 705 C C . PRO A 1 90 ? 28.542 8.173 -20.101 1.00 59.69 90 PRO A C 1
ATOM 707 O O . PRO A 1 90 ? 28.857 8.813 -19.091 1.00 59.69 90 PRO A O 1
ATOM 710 N N . CYS A 1 91 ? 28.120 6.909 -20.045 1.00 53.19 91 CYS A N 1
ATOM 711 C CA . CYS A 1 91 ? 28.230 6.084 -18.849 1.00 53.19 91 CYS A CA 1
ATOM 712 C C . CYS A 1 91 ? 29.709 5.840 -18.552 1.00 53.19 91 CYS A C 1
ATOM 714 O O . CYS A 1 91 ? 30.347 4.948 -19.102 1.00 53.19 91 CYS A O 1
ATOM 716 N N . LYS A 1 92 ? 30.287 6.668 -17.683 1.00 53.16 92 LYS A N 1
ATOM 717 C CA . LYS A 1 92 ? 31.572 6.342 -17.075 1.00 53.16 92 LYS A CA 1
ATOM 718 C C . LYS A 1 92 ? 31.292 5.280 -16.017 1.00 53.16 92 LYS A C 1
ATOM 720 O O . LYS A 1 92 ? 30.646 5.585 -15.017 1.00 53.16 92 LYS A O 1
ATOM 725 N N . ASN A 1 93 ? 31.751 4.051 -16.250 1.00 52.88 93 ASN A N 1
ATOM 726 C CA . ASN A 1 93 ? 31.733 2.978 -15.256 1.00 52.88 93 ASN A CA 1
ATOM 727 C C . ASN A 1 93 ? 32.596 3.386 -14.051 1.00 52.88 93 ASN A C 1
ATOM 729 O O . ASN A 1 93 ? 33.780 3.070 -13.977 1.00 52.88 93 ASN A O 1
ATOM 733 N N . PHE A 1 94 ? 32.008 4.128 -13.116 1.00 47.03 94 PHE A N 1
ATOM 734 C CA . PHE A 1 94 ? 32.612 4.488 -11.839 1.00 47.03 94 PHE A CA 1
ATOM 735 C C . PHE A 1 94 ? 32.131 3.514 -10.759 1.00 47.03 94 PHE A C 1
ATOM 737 O O . PHE A 1 94 ? 31.255 3.835 -9.964 1.00 47.03 94 PHE A O 1
ATOM 744 N N . GLY A 1 95 ? 32.737 2.326 -10.716 1.00 55.56 95 GLY A N 1
ATOM 745 C CA . GLY A 1 95 ? 32.741 1.461 -9.532 1.00 55.56 95 GLY A CA 1
ATOM 746 C C . GLY A 1 95 ? 31.383 1.012 -8.962 1.00 55.56 95 GLY A C 1
ATOM 747 O O . GLY A 1 95 ? 30.355 1.014 -9.627 1.00 55.56 95 GLY A O 1
ATOM 748 N N . PHE A 1 96 ? 31.440 0.575 -7.697 1.00 60.28 96 PHE A N 1
ATOM 749 C CA . PHE A 1 96 ? 30.465 -0.226 -6.929 1.00 60.28 96 PHE A CA 1
ATOM 750 C C . PHE A 1 96 ? 29.022 0.325 -6.825 1.00 60.28 96 PHE A C 1
ATOM 752 O O . PHE A 1 96 ? 28.157 -0.368 -6.289 1.00 60.28 96 PHE A O 1
ATOM 759 N N . LEU A 1 97 ? 28.740 1.557 -7.276 1.00 62.53 97 LEU A N 1
ATOM 760 C CA . LEU A 1 97 ? 27.416 2.179 -7.154 1.00 62.53 97 LEU A CA 1
ATOM 761 C C . LEU A 1 97 ? 26.694 2.243 -8.509 1.00 62.53 97 LEU A C 1
ATOM 763 O O . LEU A 1 97 ? 27.241 2.796 -9.463 1.00 62.53 97 LEU A O 1
ATOM 767 N N . PRO A 1 98 ? 25.438 1.764 -8.591 1.00 68.38 98 PRO A N 1
ATOM 768 C CA . PRO A 1 98 ? 24.680 1.804 -9.827 1.00 68.38 98 PRO A CA 1
ATOM 769 C C . PRO A 1 98 ? 24.306 3.238 -10.189 1.00 68.38 98 PRO A C 1
ATOM 771 O O . PRO A 1 98 ? 23.949 4.071 -9.347 1.00 68.38 98 PRO A O 1
ATOM 774 N N . ASP A 1 99 ? 24.318 3.507 -11.484 1.00 72.31 99 ASP A N 1
ATOM 775 C CA . ASP A 1 99 ? 23.793 4.744 -12.012 1.00 72.31 99 ASP A CA 1
ATOM 776 C C . ASP A 1 99 ? 22.256 4.741 -11.993 1.00 72.31 99 ASP A C 1
ATOM 778 O O . ASP A 1 99 ? 21.577 4.122 -12.816 1.00 72.31 99 ASP A O 1
ATOM 782 N N . TYR A 1 100 ? 21.695 5.472 -11.032 1.00 73.88 100 TYR A N 1
ATOM 783 C CA . TYR A 1 100 ? 20.250 5.541 -10.815 1.00 73.88 100 TYR A CA 1
ATOM 784 C C . TYR A 1 100 ? 19.463 6.181 -11.972 1.00 73.88 100 TYR A C 1
ATOM 786 O O . TYR A 1 100 ? 18.234 6.122 -11.948 1.00 73.88 100 TYR A O 1
ATOM 794 N N . ARG A 1 101 ? 20.117 6.789 -12.974 1.00 70.50 101 ARG A N 1
ATOM 795 C CA . ARG A 1 101 ? 19.440 7.281 -14.191 1.00 70.50 101 ARG A CA 1
ATOM 796 C C . ARG A 1 101 ? 18.704 6.156 -14.919 1.00 70.50 101 ARG A C 1
ATOM 798 O O . ARG A 1 101 ? 17.641 6.387 -15.479 1.00 70.50 101 ARG A O 1
ATOM 805 N N . HIS A 1 102 ? 19.231 4.934 -14.865 1.00 72.81 102 HIS A N 1
ATOM 806 C CA . HIS A 1 102 ? 18.609 3.758 -15.479 1.00 72.81 102 HIS A CA 1
ATOM 807 C C . HIS A 1 102 ? 17.481 3.143 -14.630 1.00 72.81 102 HIS A C 1
ATOM 809 O O . HIS A 1 102 ? 16.817 2.213 -15.074 1.00 72.81 102 HIS A O 1
ATOM 815 N N . TRP A 1 103 ? 17.257 3.650 -13.412 1.00 76.50 103 TRP A N 1
ATOM 816 C CA . TRP A 1 103 ? 16.307 3.101 -12.434 1.00 76.50 103 TRP A CA 1
ATOM 817 C C . TRP A 1 103 ? 15.043 3.956 -12.284 1.00 76.50 103 TRP A C 1
ATOM 819 O O . TRP A 1 103 ? 14.168 3.650 -11.474 1.00 76.50 103 TRP A O 1
ATOM 829 N N . GLN A 1 104 ? 14.948 5.056 -13.028 1.00 74.94 104 GLN A N 1
ATOM 830 C CA . GLN A 1 104 ? 13.825 5.987 -13.000 1.00 74.94 104 GLN A CA 1
ATOM 831 C C . GLN A 1 104 ? 13.475 6.402 -14.428 1.00 74.94 104 GLN A C 1
ATOM 833 O O . GLN A 1 104 ? 14.319 6.395 -15.316 1.00 74.94 104 GLN A O 1
ATOM 838 N N . ILE A 1 105 ? 12.214 6.774 -14.651 1.00 79.50 105 ILE A N 1
ATOM 839 C CA . ILE A 1 105 ? 11.761 7.266 -15.961 1.00 79.50 105 ILE A CA 1
ATOM 840 C C . ILE A 1 105 ? 12.363 8.653 -16.243 1.00 79.50 105 ILE A C 1
ATOM 842 O O . ILE A 1 105 ? 12.715 8.975 -17.376 1.00 79.50 105 ILE A O 1
ATOM 846 N N . SER A 1 106 ? 12.487 9.483 -15.205 1.00 83.00 106 SER A N 1
ATOM 847 C CA . SER A 1 106 ? 13.062 10.823 -15.287 1.00 83.00 106 SER A CA 1
ATOM 848 C C . SER A 1 106 ? 14.590 10.795 -15.245 1.00 83.00 106 SER A C 1
ATOM 850 O O . SER A 1 106 ? 15.178 10.087 -14.433 1.00 83.00 106 SER A O 1
ATOM 852 N N . LEU A 1 107 ? 15.231 11.648 -16.050 1.00 78.56 107 LEU A N 1
ATOM 853 C CA . LEU A 1 107 ? 16.693 11.783 -16.072 1.00 78.56 107 LEU A CA 1
ATOM 854 C C . LEU A 1 107 ? 17.245 12.516 -14.833 1.00 78.56 107 LEU A C 1
ATOM 856 O O . LEU A 1 107 ? 18.300 12.159 -14.313 1.00 78.56 107 LEU A O 1
ATOM 860 N N . GLY A 1 108 ? 16.542 13.556 -14.374 1.00 82.31 108 GLY A N 1
ATOM 861 C CA . GLY A 1 108 ? 16.911 14.336 -13.192 1.00 82.31 108 GLY A CA 1
ATOM 862 C C . GLY A 1 108 ? 16.364 13.735 -11.896 1.00 82.31 108 GLY A C 1
ATOM 863 O O . GLY A 1 108 ? 15.302 13.111 -11.891 1.00 82.31 108 GLY A O 1
ATOM 864 N N . ARG A 1 109 ? 17.067 13.963 -10.777 1.00 85.69 109 ARG A N 1
ATOM 865 C CA . ARG A 1 109 ? 16.635 13.534 -9.438 1.00 85.69 109 ARG A CA 1
ATOM 866 C C . ARG A 1 109 ? 16.958 14.578 -8.370 1.00 85.69 109 ARG A C 1
ATOM 868 O O . ARG A 1 109 ? 18.017 15.197 -8.397 1.00 85.69 109 ARG A O 1
ATOM 875 N N . HIS A 1 110 ? 16.081 14.703 -7.379 1.00 89.56 110 HIS A N 1
ATOM 876 C CA . HIS A 1 110 ? 16.347 15.488 -6.169 1.00 89.56 110 HIS A CA 1
ATOM 877 C C . HIS A 1 110 ? 17.089 14.654 -5.115 1.00 89.56 110 HIS A C 1
ATOM 879 O O . HIS A 1 110 ? 16.978 13.425 -5.092 1.00 89.56 110 HIS A O 1
ATOM 885 N N . PHE A 1 111 ? 17.777 15.313 -4.178 1.00 91.75 111 PHE A N 1
ATOM 886 C CA . PHE A 1 111 ? 18.501 14.664 -3.077 1.00 91.75 111 PHE A CA 1
ATOM 887 C C . PHE A 1 111 ? 17.552 14.189 -1.954 1.00 91.75 111 PHE A C 1
ATOM 889 O O . PHE A 1 111 ? 17.598 14.637 -0.811 1.00 91.75 111 PHE A O 1
ATOM 896 N N . ARG A 1 112 ? 16.660 13.244 -2.278 1.00 92.12 112 ARG A N 1
ATOM 897 C CA . ARG A 1 112 ? 15.658 12.688 -1.349 1.00 92.12 112 ARG A CA 1
ATOM 898 C C . ARG A 1 112 ? 16.253 11.816 -0.239 1.00 92.12 112 ARG A C 1
ATOM 900 O O . ARG A 1 112 ? 15.547 11.519 0.717 1.00 92.12 112 ARG A O 1
ATOM 907 N N . SER A 1 113 ? 17.509 11.394 -0.340 1.00 93.31 113 SER A N 1
ATOM 908 C CA . SER A 1 113 ? 18.171 10.644 0.733 1.00 93.31 113 SER A CA 1
ATOM 909 C C . SER A 1 113 ? 18.536 11.524 1.925 1.00 93.31 113 SER A C 1
ATOM 911 O O . SER A 1 113 ? 18.565 11.013 3.038 1.00 93.31 113 SER A O 1
ATOM 913 N N . LEU A 1 114 ? 18.716 12.838 1.743 1.00 95.38 114 LEU A N 1
ATOM 914 C CA . LEU A 1 114 ? 19.019 13.738 2.857 1.00 95.38 114 LEU A CA 1
ATOM 915 C C . LEU A 1 114 ? 17.861 13.800 3.861 1.00 95.38 114 LEU A C 1
ATOM 917 O O . LEU A 1 114 ? 18.075 13.601 5.054 1.00 95.38 114 LEU A O 1
ATOM 921 N N . LYS A 1 115 ? 16.618 13.962 3.380 1.00 95.25 115 LYS A N 1
ATOM 922 C CA . LYS A 1 115 ? 15.427 13.913 4.251 1.00 95.25 115 LYS A CA 1
ATOM 923 C C . LYS A 1 115 ? 15.325 12.588 5.012 1.00 95.25 115 LYS A C 1
ATOM 925 O O . LYS A 1 115 ? 14.990 12.581 6.188 1.00 95.25 115 LYS A O 1
ATOM 930 N N . PHE A 1 116 ? 15.649 11.475 4.355 1.00 94.75 116 PHE A N 1
ATOM 931 C CA . PHE A 1 116 ? 15.601 10.152 4.970 1.00 94.75 116 PHE A CA 1
ATOM 932 C C . PHE A 1 116 ? 16.679 9.999 6.048 1.00 94.75 116 PHE A C 1
ATOM 934 O O . PHE A 1 116 ? 16.393 9.537 7.149 1.00 94.75 116 PHE A O 1
ATOM 941 N N . TRP A 1 117 ? 17.896 10.461 5.761 1.00 96.00 117 TRP A N 1
ATOM 942 C CA . TRP A 1 117 ? 19.013 10.448 6.699 1.00 96.00 117 TRP A CA 1
ATOM 943 C C . TRP A 1 117 ? 18.728 11.273 7.958 1.00 96.00 117 TRP A C 1
ATOM 945 O O . TRP A 1 117 ? 18.969 10.789 9.061 1.00 96.00 117 TRP A O 1
ATOM 955 N N . PHE A 1 118 ? 18.148 12.471 7.818 1.00 97.31 118 PHE A N 1
ATOM 956 C CA . PHE A 1 118 ? 17.735 13.276 8.971 1.00 97.31 118 PHE A CA 1
ATOM 957 C C . PHE A 1 118 ? 16.677 12.569 9.820 1.00 97.31 118 PHE A C 1
ATOM 959 O O . PHE A 1 118 ? 16.830 12.509 11.035 1.00 97.31 118 PHE A O 1
ATOM 966 N N . VAL A 1 119 ? 15.650 11.976 9.204 1.00 96.81 119 VAL A N 1
ATOM 967 C CA . VAL A 1 119 ? 14.616 11.229 9.942 1.00 96.81 119 VAL A CA 1
ATOM 968 C C . VAL A 1 119 ? 15.233 10.069 10.725 1.00 96.81 119 VAL A C 1
ATOM 970 O O . VAL A 1 119 ? 14.983 9.937 11.921 1.00 96.81 119 VAL A O 1
ATOM 973 N N . LEU A 1 120 ? 16.095 9.268 10.093 1.00 95.75 120 LEU A N 1
ATOM 974 C CA . LEU A 1 120 ? 16.762 8.158 10.774 1.00 95.75 120 LEU A CA 1
ATOM 975 C C . LEU A 1 120 ? 17.673 8.620 11.913 1.00 95.75 120 LEU A C 1
ATOM 977 O O . LEU A 1 120 ? 17.728 7.955 12.941 1.00 95.75 120 LEU A O 1
ATOM 981 N N . ARG A 1 121 ? 18.380 9.744 11.757 1.00 96.06 121 ARG A N 1
ATOM 982 C CA . ARG A 1 121 ? 19.275 10.261 12.801 1.00 96.06 121 ARG A CA 1
ATOM 983 C C . ARG A 1 121 ? 18.542 10.907 13.970 1.00 96.06 121 ARG A C 1
ATOM 985 O O . ARG A 1 121 ? 18.996 10.754 15.096 1.00 96.06 121 ARG A O 1
ATOM 992 N N . ILE A 1 122 ? 17.461 11.638 13.706 1.00 96.62 122 ILE A N 1
ATOM 993 C CA . ILE A 1 122 ? 16.702 12.359 14.736 1.00 96.62 122 ILE A CA 1
ATOM 994 C C . ILE A 1 122 ? 15.851 11.383 15.548 1.00 96.62 122 ILE A C 1
ATOM 996 O O . ILE A 1 122 ? 15.892 11.404 16.773 1.00 96.62 122 ILE A O 1
ATOM 1000 N N . TYR A 1 123 ? 15.085 10.520 14.876 1.00 96.31 123 TYR A N 1
ATOM 1001 C CA . TYR A 1 123 ? 14.150 9.614 15.548 1.00 96.31 123 TYR A CA 1
ATOM 1002 C C . TYR A 1 123 ? 14.785 8.276 15.933 1.00 96.31 123 TYR A C 1
ATOM 1004 O O . TYR A 1 123 ? 14.351 7.633 16.891 1.00 96.31 123 TYR A O 1
ATOM 1012 N N . GLY A 1 124 ? 15.794 7.828 15.184 1.00 96.38 124 GLY A N 1
ATOM 1013 C CA . GLY A 1 124 ? 16.341 6.485 15.332 1.00 96.38 124 GLY A CA 1
ATOM 1014 C C . GLY A 1 124 ? 15.341 5.388 14.957 1.00 96.38 124 GLY A C 1
ATOM 1015 O O . GLY A 1 124 ? 14.171 5.623 14.644 1.00 96.38 124 GLY A O 1
ATOM 1016 N N . ILE A 1 125 ? 15.805 4.141 15.017 1.00 97.19 125 ILE A N 1
ATOM 1017 C CA . ILE A 1 125 ? 14.965 2.967 14.741 1.00 97.19 125 ILE A CA 1
ATOM 1018 C C . ILE A 1 125 ? 13.882 2.828 15.818 1.00 97.19 125 ILE A C 1
ATOM 1020 O O . ILE A 1 125 ? 12.708 2.640 15.498 1.00 97.19 125 ILE A O 1
ATOM 1024 N N . SER A 1 126 ? 14.259 2.978 17.090 1.00 97.81 126 SER A N 1
ATOM 1025 C CA . SER A 1 126 ? 13.341 2.846 18.224 1.00 97.81 126 SER A CA 1
ATOM 1026 C C . SER A 1 126 ? 12.211 3.875 18.183 1.00 97.81 126 SER A C 1
ATOM 1028 O O . SER A 1 126 ? 11.067 3.525 18.467 1.00 97.81 126 SER A O 1
ATOM 1030 N N . GLY A 1 127 ? 12.494 5.121 17.779 1.00 97.56 127 GLY A N 1
ATOM 1031 C CA . GLY A 1 127 ? 11.477 6.167 17.661 1.00 97.56 127 GLY A CA 1
ATOM 1032 C C . GLY A 1 127 ? 10.458 5.873 16.562 1.00 97.56 127 GLY A C 1
ATOM 1033 O O . GLY A 1 127 ? 9.257 5.991 16.793 1.00 97.56 127 GLY A O 1
ATOM 1034 N N . ILE A 1 128 ? 10.915 5.405 15.396 1.00 97.44 128 ILE A N 1
ATOM 1035 C CA . ILE A 1 128 ? 10.026 5.023 14.287 1.00 97.44 128 ILE A CA 1
ATOM 1036 C C . ILE A 1 128 ? 9.171 3.809 14.670 1.00 97.44 128 ILE A C 1
ATOM 1038 O O . ILE A 1 128 ? 7.962 3.809 14.445 1.00 97.44 128 ILE A O 1
ATOM 1042 N N . GLN A 1 129 ? 9.770 2.789 15.295 1.00 97.38 129 GLN A N 1
ATOM 1043 C CA . GLN A 1 129 ? 9.025 1.628 15.789 1.00 97.38 129 GLN A CA 1
ATOM 1044 C C . GLN A 1 129 ? 7.963 2.031 16.813 1.00 97.38 129 GLN A C 1
ATOM 1046 O O . GLN A 1 129 ? 6.832 1.552 16.737 1.00 97.38 129 GLN A O 1
ATOM 1051 N N . LYS A 1 130 ? 8.316 2.915 17.753 1.00 98.06 130 LYS A N 1
ATOM 1052 C CA . LYS A 1 130 ? 7.381 3.439 18.748 1.00 98.06 130 LYS A CA 1
ATOM 1053 C C . LYS A 1 130 ? 6.222 4.168 18.070 1.00 98.06 130 LYS A C 1
ATOM 1055 O O . LYS A 1 130 ? 5.081 3.818 18.322 1.00 98.06 130 LYS A O 1
ATOM 1060 N N . TYR A 1 131 ? 6.504 5.080 17.143 1.00 97.25 131 TYR A N 1
ATOM 1061 C CA . TYR A 1 131 ? 5.476 5.826 16.411 1.00 97.25 131 TYR A CA 1
ATOM 1062 C C . TYR A 1 131 ? 4.471 4.915 15.681 1.00 97.25 131 TYR A C 1
ATOM 1064 O O . TYR A 1 131 ? 3.260 5.145 15.728 1.00 97.25 131 TYR A O 1
ATOM 1072 N N . ILE A 1 132 ? 4.956 3.844 15.045 1.00 97.25 132 ILE A N 1
ATOM 1073 C CA . ILE A 1 132 ? 4.093 2.860 14.377 1.00 97.25 132 ILE A CA 1
ATOM 1074 C C . ILE A 1 132 ? 3.229 2.111 15.401 1.00 97.25 132 ILE A C 1
ATOM 1076 O O . ILE A 1 132 ? 2.026 1.969 15.192 1.00 97.25 132 ILE A O 1
ATOM 1080 N N . ARG A 1 133 ? 3.812 1.655 16.518 1.00 97.75 133 ARG A N 1
ATOM 1081 C CA . ARG A 1 133 ? 3.073 0.958 17.587 1.00 97.75 133 ARG A CA 1
ATOM 1082 C C . ARG A 1 133 ? 2.029 1.859 18.244 1.00 97.75 133 ARG A C 1
ATOM 1084 O O . ARG A 1 133 ? 0.912 1.405 18.470 1.00 97.75 133 ARG A O 1
ATOM 1091 N N . ASP A 1 134 ? 2.362 3.124 18.478 1.00 98.00 134 ASP A N 1
ATOM 1092 C CA . ASP A 1 134 ? 1.448 4.121 19.038 1.00 98.00 134 ASP A CA 1
ATOM 1093 C C . ASP A 1 134 ? 0.250 4.333 18.092 1.00 98.00 134 ASP A C 1
ATOM 1095 O O . ASP A 1 134 ? -0.899 4.305 18.526 1.00 98.00 134 ASP A O 1
ATOM 1099 N N . SER A 1 135 ? 0.493 4.429 16.780 1.00 97.81 135 SER A N 1
ATOM 1100 C CA . SER A 1 135 ? -0.574 4.536 15.769 1.00 97.81 135 SER A CA 1
ATOM 1101 C C . SER A 1 135 ? -1.490 3.305 15.744 1.00 97.81 135 SER A C 1
ATOM 1103 O O . SER A 1 135 ? -2.704 3.429 15.592 1.00 97.81 135 SER A O 1
ATOM 1105 N N . ILE A 1 136 ? -0.924 2.107 15.919 1.00 97.94 136 ILE A N 1
ATOM 1106 C CA . ILE A 1 136 ? -1.694 0.858 16.016 1.00 97.94 136 ILE A CA 1
ATOM 1107 C C . ILE A 1 136 ? -2.529 0.833 17.305 1.00 97.94 136 ILE A C 1
ATOM 1109 O O . ILE A 1 136 ? -3.695 0.450 17.254 1.00 97.94 136 ILE A O 1
ATOM 1113 N N . SER A 1 137 ? -1.965 1.277 18.431 1.00 98.06 137 SER A N 1
ATOM 1114 C CA . SER A 1 137 ? -2.665 1.383 19.720 1.00 98.06 137 SER A CA 1
ATOM 1115 C C . SER A 1 137 ? -3.870 2.327 19.637 1.00 98.06 137 SER A C 1
ATOM 1117 O O . SER A 1 137 ? -4.968 1.985 20.075 1.00 98.06 137 SER A O 1
ATOM 1119 N N . LEU A 1 138 ? -3.714 3.478 18.974 1.00 98.06 138 LEU A N 1
ATOM 1120 C CA . LEU A 1 138 ? -4.819 4.412 18.736 1.00 98.06 138 LEU A CA 1
ATOM 1121 C C . LEU A 1 138 ? -5.929 3.793 17.881 1.00 98.06 138 LEU A C 1
ATOM 1123 O O . LEU A 1 138 ? -7.108 3.966 18.182 1.00 98.06 138 LEU A O 1
ATOM 1127 N N . ALA A 1 139 ? -5.573 3.035 16.844 1.00 97.81 139 ALA A N 1
ATOM 1128 C CA . ALA A 1 139 ? -6.561 2.345 16.022 1.00 97.81 139 ALA A CA 1
ATOM 1129 C C . ALA A 1 139 ? -7.280 1.220 16.783 1.00 97.81 139 ALA A C 1
ATOM 1131 O O . ALA A 1 139 ? -8.480 1.041 16.602 1.00 97.81 139 ALA A O 1
ATOM 1132 N N . GLN A 1 140 ? -6.584 0.494 17.664 1.00 97.31 140 GLN A N 1
ATOM 1133 C CA . GLN A 1 140 ? -7.198 -0.495 18.561 1.00 97.31 140 GLN A CA 1
ATOM 1134 C C . GLN A 1 140 ? -8.194 0.153 19.522 1.00 97.31 140 GLN A C 1
ATOM 1136 O O . GLN A 1 140 ? -9.289 -0.369 19.726 1.00 97.31 140 GLN A O 1
ATOM 1141 N N . TYR A 1 141 ? -7.827 1.303 20.086 1.00 97.50 141 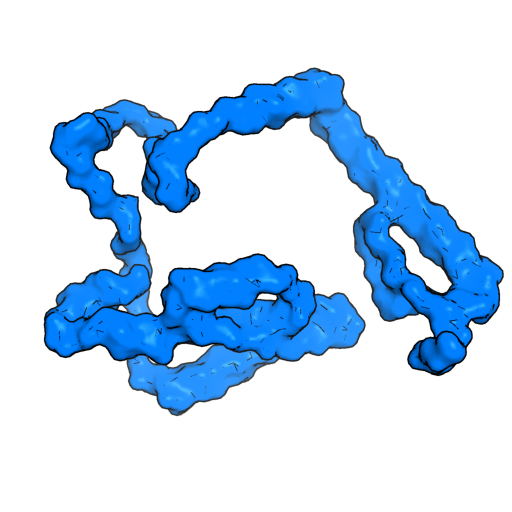TYR A N 1
ATOM 1142 C CA . TYR A 1 141 ? -8.715 2.072 20.947 1.00 97.50 141 TYR A CA 1
ATOM 1143 C C . TYR A 1 141 ? -9.950 2.569 20.187 1.00 97.50 141 TYR A C 1
ATOM 1145 O O . TYR A 1 141 ? -11.071 2.432 20.660 1.00 97.50 141 TYR A O 1
ATOM 1153 N N . PHE A 1 142 ? -9.780 3.079 18.968 1.00 97.62 142 PHE A N 1
ATOM 1154 C CA . PHE A 1 142 ? -10.917 3.485 18.146 1.00 97.62 142 PHE A CA 1
ATOM 1155 C C . PHE A 1 142 ? -11.835 2.303 17.796 1.00 97.62 142 PHE A C 1
ATOM 1157 O O . PHE A 1 142 ? -13.055 2.412 17.885 1.00 97.62 142 PHE A O 1
ATOM 1164 N N . GLU A 1 143 ? -11.264 1.147 17.456 1.00 97.00 143 GLU A N 1
ATOM 1165 C CA . GLU A 1 143 ? -12.026 -0.073 17.185 1.00 97.00 143 GLU A CA 1
ATOM 1166 C C . GLU A 1 143 ? -12.861 -0.516 18.401 1.00 97.00 143 GLU A C 1
ATOM 1168 O O . GLU A 1 143 ? -14.008 -0.933 18.231 1.00 97.00 143 GLU A O 1
ATOM 1173 N N . SER A 1 144 ? -12.331 -0.402 19.626 1.00 97.06 144 SER A N 1
ATOM 1174 C CA . SER A 1 144 ? -13.081 -0.749 20.841 1.00 97.06 144 SER A CA 1
ATOM 1175 C C . SER A 1 144 ? -14.240 0.214 21.106 1.00 97.06 144 SER A C 1
ATOM 1177 O O . SER A 1 144 ? -15.321 -0.238 21.485 1.00 97.06 144 SER A O 1
ATOM 1179 N N . LEU A 1 145 ? -14.062 1.508 20.823 1.00 97.12 145 LEU A N 1
ATOM 1180 C CA . LEU A 1 145 ? -15.140 2.497 20.892 1.00 97.12 145 LEU A CA 1
ATOM 1181 C C . LEU A 1 145 ? -16.254 2.178 19.892 1.00 97.12 145 LEU A C 1
ATOM 1183 O O . LEU A 1 145 ? -17.422 2.146 20.273 1.00 97.12 145 LEU A O 1
ATOM 1187 N N . VAL A 1 146 ? -15.909 1.864 18.642 1.00 96.62 146 VAL A N 1
ATOM 1188 C CA . VAL A 1 146 ? -16.899 1.495 17.618 1.00 96.62 146 VAL A CA 1
ATOM 1189 C C . VAL A 1 146 ? -17.654 0.225 18.012 1.00 96.62 146 VAL A C 1
ATOM 1191 O O . VAL A 1 146 ? -18.868 0.173 17.860 1.00 96.62 146 VAL A O 1
ATOM 1194 N N . LYS A 1 147 ? -16.968 -0.782 18.571 1.00 95.56 147 LYS A N 1
ATOM 1195 C CA . LYS A 1 147 ? -17.610 -2.018 19.055 1.00 95.56 147 LYS A CA 1
ATOM 1196 C C . LYS A 1 147 ? -18.499 -1.804 20.281 1.00 95.56 147 LYS A C 1
ATOM 1198 O O . LYS A 1 147 ? -19.424 -2.585 20.487 1.00 95.56 147 LYS A O 1
ATOM 1203 N N . SER A 1 148 ? -18.219 -0.785 21.096 1.00 97.06 148 SER A N 1
ATOM 1204 C CA . SER A 1 148 ? -19.045 -0.455 22.263 1.00 97.06 148 SER A CA 1
ATOM 1205 C C . SER A 1 148 ? -20.400 0.150 21.883 1.00 97.06 148 SER A C 1
ATOM 1207 O O . SER A 1 148 ? -21.354 0.044 22.652 1.00 97.06 148 SER A O 1
ATOM 1209 N N . ASP A 1 149 ? -20.507 0.742 20.691 1.00 97.06 149 ASP A N 1
ATOM 1210 C CA . ASP A 1 149 ? -21.734 1.356 20.199 1.00 97.06 149 ASP A CA 1
ATOM 1211 C C . ASP A 1 149 ? -22.533 0.370 19.336 1.00 97.06 149 ASP A C 1
ATOM 1213 O O . ASP A 1 149 ? -22.084 -0.100 18.290 1.00 97.06 149 ASP A O 1
ATOM 1217 N N . SER A 1 150 ? -23.765 0.072 19.753 1.00 95.06 150 SER A N 1
ATOM 1218 C CA . SER A 1 150 ? -24.634 -0.887 19.066 1.00 95.06 150 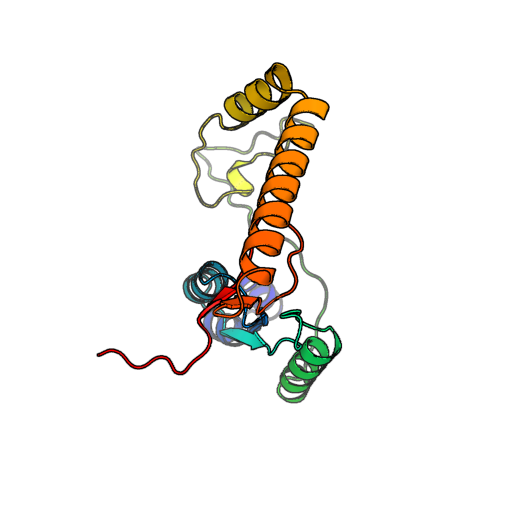SER A CA 1
ATOM 1219 C C . SER A 1 150 ? -25.067 -0.439 17.667 1.00 95.06 150 SER A C 1
ATOM 1221 O O . SER A 1 150 ? -25.488 -1.292 16.877 1.00 95.06 150 SER A O 1
ATOM 1223 N N . ARG A 1 151 ? -24.950 0.857 17.340 1.00 95.31 151 ARG A N 1
ATOM 1224 C CA . ARG A 1 151 ? -25.341 1.449 16.049 1.00 95.31 151 ARG A CA 1
ATOM 1225 C C . ARG A 1 151 ? -24.350 1.163 14.930 1.00 95.31 151 ARG A C 1
ATOM 1227 O O . ARG A 1 151 ? -24.718 1.283 13.764 1.00 95.31 151 ARG A O 1
ATOM 1234 N N . PHE A 1 152 ? -23.117 0.798 15.259 1.00 95.88 152 PHE A N 1
ATOM 1235 C CA . PHE A 1 152 ? -22.060 0.577 14.281 1.00 95.88 152 PHE A CA 1
ATOM 1236 C C . PHE A 1 152 ? -21.666 -0.896 14.201 1.00 95.88 152 PHE A C 1
ATOM 1238 O O . PHE A 1 152 ? -21.925 -1.700 15.097 1.00 95.88 152 PHE A O 1
ATOM 1245 N N . GLU A 1 153 ? -21.042 -1.256 13.088 1.00 94.31 153 GLU A N 1
ATOM 1246 C CA . GLU A 1 153 ? -20.390 -2.543 12.894 1.00 94.31 153 GLU A CA 1
ATOM 1247 C C . GLU A 1 153 ? -19.039 -2.358 12.197 1.00 94.31 153 GLU A C 1
ATOM 1249 O O . GLU A 1 153 ? -18.859 -1.470 11.358 1.00 94.31 153 GLU A O 1
ATOM 1254 N N . VAL A 1 154 ? -18.073 -3.196 12.567 1.00 94.50 154 VAL A N 1
ATOM 1255 C CA . VAL A 1 154 ? -16.738 -3.234 11.960 1.00 94.50 154 VAL A CA 1
ATOM 1256 C C . VAL A 1 154 ? -16.759 -4.284 10.852 1.00 94.50 154 VAL A C 1
ATOM 1258 O O . VAL A 1 154 ? -17.152 -5.420 11.100 1.00 94.50 154 VAL A O 1
ATOM 1261 N N . ILE A 1 155 ? -16.352 -3.904 9.639 1.00 91.38 155 ILE A N 1
ATOM 1262 C CA . ILE A 1 155 ? -16.518 -4.738 8.434 1.00 91.38 155 ILE A CA 1
ATOM 1263 C C . ILE A 1 155 ? -15.321 -5.646 8.185 1.00 91.38 155 ILE A C 1
ATOM 1265 O O . ILE A 1 155 ? -15.483 -6.798 7.799 1.00 91.38 155 ILE A O 1
ATOM 1269 N N . THR A 1 156 ? -14.114 -5.138 8.413 1.00 90.62 156 THR A N 1
ATOM 1270 C CA . THR A 1 156 ? -12.876 -5.884 8.178 1.00 90.62 156 THR A CA 1
ATOM 1271 C C . THR A 1 156 ? -12.041 -5.943 9.442 1.00 90.62 156 THR A C 1
ATOM 1273 O O . THR A 1 156 ? -12.032 -5.004 10.238 1.00 90.62 156 THR A O 1
ATOM 1276 N N . GLU A 1 157 ? -11.276 -7.019 9.592 1.00 91.25 157 GLU A N 1
ATOM 1277 C CA . GLU A 1 157 ? -10.310 -7.152 10.678 1.00 91.25 157 GLU A CA 1
ATOM 1278 C C . GLU A 1 157 ? -9.239 -6.048 10.605 1.00 91.25 157 GLU A C 1
ATOM 1280 O O . GLU A 1 157 ? -8.649 -5.785 9.553 1.00 91.25 157 GLU A O 1
ATOM 1285 N N . ARG A 1 158 ? -8.967 -5.392 11.737 1.00 93.00 158 ARG A N 1
ATOM 1286 C CA . ARG A 1 158 ? -7.936 -4.356 11.845 1.00 93.00 158 ARG A CA 1
ATOM 1287 C C . ARG A 1 158 ? -6.554 -4.993 12.020 1.00 93.00 158 ARG A C 1
ATOM 1289 O O . ARG A 1 158 ? -6.246 -5.553 13.070 1.00 93.00 158 ARG A O 1
ATOM 1296 N N . THR A 1 159 ? -5.661 -4.793 11.051 1.00 92.50 159 THR A N 1
ATOM 1297 C CA . THR A 1 159 ? -4.248 -5.210 11.174 1.00 92.50 159 THR A CA 1
ATOM 1298 C C . THR A 1 159 ? -3.337 -4.084 11.676 1.00 92.50 159 THR A C 1
ATOM 1300 O O . THR A 1 159 ? -2.528 -4.293 12.578 1.00 92.50 159 THR A O 1
ATOM 1303 N N . LEU A 1 160 ? -3.475 -2.872 11.125 1.00 95.00 160 LEU A N 1
ATOM 1304 C CA . LEU A 1 160 ? -2.606 -1.719 11.409 1.00 95.00 160 LEU A CA 1
ATOM 1305 C C . LEU A 1 160 ? -3.422 -0.540 11.970 1.00 95.00 160 LEU A C 1
ATOM 1307 O O . LEU A 1 160 ? -4.242 -0.731 12.867 1.00 95.00 160 LEU A O 1
ATOM 1311 N N . GLY A 1 161 ? -3.178 0.668 11.453 1.00 94.25 161 GLY A N 1
ATOM 1312 C CA . GLY A 1 161 ? -3.813 1.921 11.863 1.00 94.25 161 GLY A CA 1
ATOM 1313 C C . GLY A 1 161 ? -5.123 2.261 11.140 1.00 94.25 161 GLY A C 1
ATOM 1314 O O . GLY A 1 161 ? -5.569 3.397 11.229 1.00 94.25 161 GLY A O 1
ATOM 1315 N N . LEU A 1 162 ? -5.707 1.328 10.380 1.00 96.00 162 LEU A N 1
ATOM 1316 C CA . LEU A 1 162 ? -6.935 1.541 9.606 1.00 96.00 162 LEU A CA 1
ATOM 1317 C C . LEU A 1 162 ? -8.065 0.677 10.171 1.00 96.00 162 LEU A C 1
ATOM 1319 O O . LEU A 1 162 ? -7.902 -0.536 10.287 1.00 96.00 162 LEU A O 1
ATOM 1323 N N . VAL A 1 163 ? -9.201 1.302 10.482 1.00 96.69 163 VAL A N 1
ATOM 1324 C CA . VAL A 1 163 ? -10.423 0.636 10.950 1.00 96.69 163 VAL A CA 1
ATOM 1325 C C . VAL A 1 163 ? -11.546 0.955 9.970 1.00 96.69 163 VAL A C 1
ATOM 1327 O O . VAL A 1 163 ? -11.908 2.119 9.804 1.00 96.69 163 VAL A O 1
ATOM 1330 N N . CYS A 1 164 ? -12.097 -0.073 9.328 1.00 95.31 164 CYS A N 1
ATOM 1331 C CA . CYS A 1 164 ? -13.237 0.061 8.424 1.00 95.31 164 CYS A CA 1
ATOM 1332 C C . CYS A 1 164 ? -14.522 -0.276 9.182 1.00 95.31 164 CYS A C 1
ATOM 1334 O O . CYS A 1 164 ? -14.724 -1.420 9.595 1.00 95.31 164 CYS A O 1
ATOM 1336 N N . PHE A 1 165 ? -15.395 0.710 9.351 1.00 95.44 165 PHE A N 1
ATOM 1337 C CA . PHE A 1 165 ? -16.670 0.559 10.041 1.00 95.44 165 PHE A CA 1
ATOM 1338 C C . PHE A 1 165 ? -17.796 1.192 9.229 1.00 95.44 165 PHE A C 1
ATOM 1340 O O . PHE A 1 165 ? -17.556 2.052 8.379 1.00 95.44 165 PHE A O 1
ATOM 1347 N N . ARG A 1 166 ? -19.029 0.774 9.503 1.00 93.94 166 ARG A N 1
ATOM 1348 C CA . ARG A 1 166 ? -20.236 1.403 8.966 1.00 93.94 166 ARG A CA 1
ATOM 1349 C C . ARG A 1 166 ? -21.319 1.485 10.028 1.00 93.94 166 ARG A C 1
ATOM 1351 O O . ARG A 1 166 ? -21.287 0.767 11.025 1.00 93.94 166 ARG A O 1
ATOM 1358 N N . MET A 1 167 ? -22.281 2.368 9.803 1.00 93.31 167 MET A N 1
ATOM 1359 C CA . MET A 1 167 ? -23.517 2.386 10.575 1.00 93.31 167 MET A CA 1
ATOM 1360 C C . MET A 1 167 ? -24.414 1.230 10.117 1.00 93.31 167 MET A C 1
ATOM 1362 O O . MET A 1 167 ? -24.463 0.908 8.926 1.00 93.31 167 MET A O 1
ATOM 1366 N N . LYS A 1 168 ? -25.109 0.592 11.057 1.00 91.38 168 LYS A N 1
ATOM 1367 C CA . LYS A 1 168 ? -26.078 -0.461 10.756 1.00 91.38 168 LYS A CA 1
ATOM 1368 C C . LYS A 1 168 ? -27.300 0.139 10.071 1.00 91.38 168 LYS A C 1
ATOM 1370 O O . LYS A 1 168 ? -27.801 1.179 10.488 1.00 91.38 168 LYS A O 1
ATOM 1375 N N . GLY A 1 169 ? -27.784 -0.551 9.045 1.00 88.88 169 GLY A N 1
ATOM 1376 C CA . GLY A 1 169 ? -28.901 -0.110 8.216 1.00 88.88 169 GLY A CA 1
ATOM 1377 C C . GLY A 1 169 ? -28.561 -0.130 6.729 1.00 88.88 169 GLY A C 1
ATOM 1378 O O . GLY A 1 169 ? -27.466 -0.541 6.323 1.00 88.88 169 GLY A O 1
ATOM 1379 N N . GLU A 1 170 ? -29.535 0.292 5.930 1.00 84.94 170 GLU A N 1
ATOM 1380 C CA . GLU A 1 170 ? -29.396 0.440 4.485 1.00 84.94 170 GLU A CA 1
ATOM 1381 C C . GLU A 1 170 ? -28.935 1.857 4.125 1.00 84.94 170 GLU A C 1
ATOM 1383 O O . GLU A 1 170 ? -29.291 2.836 4.782 1.00 84.94 170 GLU A O 1
ATOM 1388 N N . ASN A 1 171 ? -28.123 1.961 3.072 1.00 77.81 171 ASN A N 1
ATOM 1389 C CA . ASN A 1 171 ? -27.572 3.226 2.590 1.00 77.81 171 ASN A CA 1
ATOM 1390 C C . ASN A 1 171 ? -28.611 3.975 1.740 1.00 77.81 171 ASN A C 1
ATOM 1392 O O . ASN A 1 171 ? -28.443 4.109 0.528 1.00 77.81 171 ASN A O 1
ATOM 1396 N N . PHE A 1 172 ? -29.689 4.450 2.361 1.00 76.94 172 PHE A N 1
ATOM 1397 C CA . PHE A 1 172 ? -30.614 5.363 1.699 1.00 76.94 172 PHE A CA 1
ATOM 1398 C C . PHE A 1 172 ? -30.117 6.801 1.852 1.00 76.94 172 PHE A C 1
ATOM 1400 O O . PHE A 1 172 ? -29.953 7.300 2.964 1.00 76.94 172 PHE A O 1
ATOM 1407 N N . LEU A 1 173 ? -29.865 7.461 0.722 1.00 68.00 173 LEU A N 1
ATOM 1408 C CA . LEU A 1 173 ? -29.742 8.914 0.670 1.00 68.00 173 LEU A CA 1
ATOM 1409 C C . LEU A 1 173 ? -31.159 9.477 0.837 1.00 68.00 173 LEU A C 1
ATOM 1411 O O . LEU A 1 173 ? -31.988 9.292 -0.052 1.00 68.00 173 LEU A O 1
ATOM 1415 N N . THR A 1 174 ? -31.451 10.082 1.988 1.00 45.69 174 THR A N 1
ATOM 1416 C CA . THR A 1 174 ? -32.604 10.989 2.138 1.00 45.69 174 THR A CA 1
ATOM 1417 C C . THR A 1 174 ? -32.436 12.222 1.272 1.00 45.69 174 THR A C 1
ATOM 1419 O O . THR A 1 174 ? -31.295 12.744 1.255 1.00 45.69 174 THR A O 1
#

Foldseek 3Di:
DLVVVCVVPVPDDSLNVQALAEDEDALPDDCVVVVVCVVSSHHYDHWYAPLQSHDDPVRVVVVVVVSCVVPDDDDDDDDDDDDDADPVDGPDPDDDDDDCCRVDPDNDDDPPVVVVVVCCVVQNPVNVVVVQVVLQVVQVVVVVVQVVDPQKDFRHDDDGNDTHMDGPDDPDDD

InterPro domains:
  IPR002129 Pyridoxal phosphate-dependent decarboxylase, major domain [PF00282] (1-67)
  IPR002129 Pyridoxal phosphate-dependent decarboxylase, major domain [PF00282] (71-168)
  IPR010977 Aromatic-L-amino-acid decarboxylase [PTHR11999] (71-169)
  IPR015421 Pyridoxal phosphate-dependent transferase, major domain [G3DSA:3.40.640.10] (1-69)
  IPR015421 Pyridoxal phosphate-dependent transferase, major domain [G3DSA:3.40.640.10] (70-133)
  IPR015422 Pyridoxal phosphate-dependent transferase, small domain [G3DSA:3.90.1150.10] (134-174)
  IPR015424 Pyridoxal phosphate-dependent transferase [SSF53383] (3-173)

Secondary structure (DSSP, 8-state):
-HHHHHHHSTT--HHHHHTT-EEEEETTS-HHHHHHHHHTT-EEEEEP--TTS---HHHHHHHHHHHHHTS---------------TTS-----TTS--GGGGSSSS----HHHHHHHHHHHHHHHHHHHHHHHHHHHHHHHHHHHHH-TTEEE-S---SS---EEESS-----

Sequence (174 aa):
MVKRIKKDNPNMNEELIKSKLVAYTSSQSNSSVEKAGFLGSMRMKLLAVDEKCSLRGATLLEAIEKDLDAWIKDTRNLLEAFCVDRVYLPCKNFGFLPDYRHWQISLGRHFRSLKFWFVLRIYGISGIQKYIRDSISLAQYFESLVKSDSRFEVITERTLGLVCFRMKGENFLT